Protein AF-A0A7S1RRW3-F1 (afdb_monomer_lite)

Structure (mmCIF, N/CA/C/O backbone):
data_AF-A0A7S1RRW3-F1
#
_entry.id   AF-A0A7S1RRW3-F1
#
loop_
_atom_site.group_PDB
_atom_site.id
_atom_site.type_symbol
_atom_site.label_atom_id
_atom_site.label_alt_id
_atom_site.label_comp_id
_atom_site.label_asym_id
_atom_site.label_entity_id
_atom_site.label_seq_id
_atom_site.pdbx_PDB_ins_code
_atom_site.Cartn_x
_atom_site.Cartn_y
_atom_site.Cartn_z
_atom_site.occupancy
_atom_site.B_iso_or_equiv
_atom_site.auth_seq_id
_atom_site.auth_comp_id
_atom_site.auth_asym_id
_atom_site.auth_atom_id
_atom_site.pdbx_PDB_model_num
ATOM 1 N N . ALA A 1 1 ? 11.412 3.596 -5.420 1.00 32.53 1 ALA A N 1
ATOM 2 C CA . ALA A 1 1 ? 12.264 4.568 -4.718 1.00 32.53 1 ALA A CA 1
ATOM 3 C C . ALA A 1 1 ? 12.226 4.223 -3.236 1.00 32.53 1 ALA A C 1
ATOM 5 O O . ALA A 1 1 ? 11.135 4.058 -2.701 1.00 32.53 1 ALA A O 1
ATOM 6 N N . SER A 1 2 ? 13.384 3.976 -2.631 1.00 31.50 2 SER A N 1
ATOM 7 C CA . SER A 1 2 ? 13.552 3.684 -1.206 1.00 31.50 2 SER A CA 1
ATOM 8 C C . SER A 1 2 ? 13.249 4.943 -0.397 1.00 31.50 2 SER A C 1
ATOM 10 O O . SER A 1 2 ? 14.093 5.826 -0.286 1.00 31.50 2 SER A O 1
ATOM 12 N N . CYS A 1 3 ? 12.035 5.048 0.137 1.00 30.55 3 CYS A N 1
ATOM 13 C CA . CYS A 1 3 ? 11.725 6.065 1.132 1.00 30.55 3 CYS A CA 1
ATOM 14 C C . CYS A 1 3 ? 12.135 5.522 2.509 1.00 30.55 3 CYS A C 1
ATOM 16 O O . CYS A 1 3 ? 11.301 5.073 3.285 1.00 30.55 3 CYS A O 1
ATOM 18 N N . THR A 1 4 ? 13.442 5.504 2.776 1.00 36.94 4 THR A N 1
ATOM 19 C CA . THR A 1 4 ? 14.008 5.514 4.138 1.00 36.94 4 THR A CA 1
ATOM 20 C C . THR A 1 4 ? 14.155 6.962 4.613 1.00 36.94 4 THR A C 1
ATOM 22 O O . THR A 1 4 ? 15.148 7.329 5.237 1.00 36.94 4 THR A O 1
ATOM 25 N N . THR A 1 5 ? 13.209 7.825 4.241 1.00 42.00 5 THR A N 1
ATOM 26 C CA . THR A 1 5 ? 13.260 9.239 4.589 1.00 42.00 5 THR A CA 1
ATOM 27 C C . THR A 1 5 ? 12.752 9.391 6.014 1.00 42.00 5 THR A C 1
ATOM 29 O O . THR A 1 5 ? 11.614 9.035 6.299 1.00 42.00 5 THR A O 1
ATOM 32 N N . ASN A 1 6 ? 13.604 9.923 6.893 1.00 44.12 6 ASN A N 1
ATOM 33 C CA . ASN A 1 6 ? 13.229 10.527 8.170 1.00 44.12 6 ASN A CA 1
ATOM 34 C C . ASN A 1 6 ? 12.145 11.592 7.927 1.00 44.12 6 ASN A C 1
ATOM 36 O O . ASN A 1 6 ? 12.447 12.770 7.736 1.00 44.12 6 ASN A O 1
ATOM 40 N N . CYS A 1 7 ? 10.881 11.189 7.866 1.00 41.22 7 CYS A N 1
ATOM 41 C CA . CYS A 1 7 ? 9.769 12.107 7.684 1.00 41.22 7 CYS A CA 1
ATOM 42 C C . CYS A 1 7 ? 9.338 12.674 9.045 1.00 41.22 7 CYS A C 1
ATOM 44 O O . CYS A 1 7 ? 8.502 12.108 9.734 1.00 41.22 7 CYS A O 1
ATOM 46 N N . LEU A 1 8 ? 9.943 13.812 9.405 1.00 43.66 8 LEU A N 1
ATOM 47 C CA . LEU A 1 8 ? 9.319 14.985 10.048 1.00 43.66 8 LEU A CA 1
ATOM 48 C C . LEU A 1 8 ? 8.462 14.811 11.328 1.00 43.66 8 LEU A C 1
ATOM 50 O O . LEU A 1 8 ? 7.688 15.707 11.657 1.00 43.66 8 LEU A O 1
ATOM 54 N N . ALA A 1 9 ? 8.628 13.751 12.116 1.00 43.53 9 ALA A N 1
ATOM 55 C CA . ALA A 1 9 ? 8.400 13.856 13.563 1.00 43.53 9 ALA A CA 1
ATOM 56 C C . ALA A 1 9 ? 9.609 14.587 14.196 1.00 43.53 9 ALA A C 1
ATOM 58 O O . ALA A 1 9 ? 10.673 14.604 13.565 1.00 43.53 9 ALA A O 1
ATOM 59 N N . PRO A 1 10 ? 9.512 15.209 15.397 1.00 44.56 10 PRO A N 1
ATOM 60 C CA . PRO A 1 10 ? 10.708 15.700 16.093 1.00 44.56 10 PRO A CA 1
ATOM 61 C C . PRO A 1 10 ? 11.790 14.615 16.026 1.00 44.56 10 PRO A C 1
ATOM 63 O O . PRO A 1 10 ? 11.450 13.441 16.155 1.00 44.56 10 PRO A O 1
ATOM 66 N N . LEU A 1 11 ? 13.044 15.010 15.761 1.00 51.53 11 LEU A N 1
ATOM 67 C CA . LEU A 1 11 ? 14.211 14.196 15.339 1.00 51.53 11 LEU A CA 1
ATOM 68 C C . LEU A 1 11 ? 14.511 12.910 16.152 1.00 51.53 11 LEU A C 1
ATOM 70 O O . LEU A 1 11 ? 15.494 12.224 15.894 1.00 51.53 11 LEU A O 1
ATOM 74 N N . THR A 1 12 ? 13.691 12.588 17.143 1.00 55.91 12 THR A N 1
ATOM 75 C CA . THR A 1 12 ? 13.741 11.431 18.025 1.00 55.91 12 THR A CA 1
ATOM 76 C C . THR A 1 12 ? 13.009 10.192 17.495 1.00 55.91 12 THR A C 1
ATOM 78 O O . THR A 1 12 ? 13.178 9.128 18.090 1.00 55.91 12 THR A O 1
ATOM 81 N N . LYS A 1 13 ? 12.203 10.279 16.420 1.00 59.88 13 LYS A N 1
ATOM 82 C CA . LYS A 1 13 ? 11.382 9.150 15.935 1.00 59.88 13 LYS A CA 1
ATOM 83 C C . LYS A 1 13 ? 11.386 8.969 14.419 1.00 59.88 13 LYS A C 1
ATOM 85 O O . LYS A 1 13 ? 11.369 9.945 13.674 1.00 59.88 13 LYS A O 1
ATOM 90 N N . MET A 1 14 ? 11.365 7.712 13.976 1.00 62.81 14 MET A N 1
ATOM 91 C CA . MET A 1 14 ? 11.458 7.333 12.566 1.00 62.81 14 MET A CA 1
ATOM 92 C C . MET A 1 14 ? 10.156 6.701 12.068 1.00 62.81 14 MET A C 1
ATOM 94 O O . MET A 1 14 ? 9.679 5.721 12.634 1.00 62.81 14 MET A O 1
ATOM 98 N N . ASP A 1 15 ? 9.602 7.251 10.988 1.00 65.69 15 ASP A N 1
ATOM 99 C CA . ASP A 1 15 ? 8.440 6.700 10.288 1.00 65.69 15 ASP A CA 1
ATOM 100 C C . ASP A 1 15 ? 8.868 6.074 8.953 1.00 65.69 15 ASP A C 1
ATOM 102 O O . ASP A 1 15 ? 9.550 6.703 8.140 1.00 65.69 15 ASP A O 1
ATOM 106 N N . LYS A 1 16 ? 8.480 4.819 8.725 1.00 67.31 16 LYS A N 1
ATOM 107 C CA . LYS A 1 16 ? 8.724 4.084 7.483 1.00 67.31 16 LYS A CA 1
ATOM 108 C C . LYS A 1 16 ? 7.520 4.198 6.548 1.00 67.31 16 LYS A C 1
ATOM 110 O O . LYS A 1 16 ? 6.479 3.580 6.775 1.00 67.31 16 LYS A O 1
ATOM 115 N N . CYS A 1 17 ? 7.719 4.874 5.412 1.00 58.09 17 CYS A N 1
ATOM 116 C CA . CYS A 1 17 ? 6.699 5.040 4.364 1.00 58.09 17 CYS A CA 1
ATOM 117 C C . CYS A 1 17 ? 6.415 3.772 3.528 1.00 58.09 17 CYS A C 1
ATOM 119 O O . CYS A 1 17 ? 5.493 3.758 2.714 1.00 58.09 17 CYS A O 1
ATOM 121 N N . ARG A 1 18 ? 7.231 2.719 3.656 1.00 56.81 18 ARG A N 1
ATOM 122 C CA . ARG A 1 18 ? 6.967 1.381 3.106 1.00 56.81 18 ARG A CA 1
ATOM 123 C C . ARG A 1 18 ? 7.672 0.340 3.963 1.00 56.81 18 ARG A C 1
ATOM 125 O O . ARG A 1 18 ? 8.886 0.409 4.112 1.00 56.81 18 ARG A O 1
ATOM 132 N N . GLY A 1 19 ? 6.909 -0.650 4.408 1.00 49.31 19 GLY A N 1
ATOM 133 C CA . GLY A 1 19 ? 7.424 -1.855 5.040 1.00 49.31 19 GLY A CA 1
ATOM 134 C C . GLY A 1 19 ? 6.321 -2.558 5.814 1.00 49.31 19 GLY A C 1
ATOM 135 O O . GLY A 1 19 ? 6.083 -2.230 6.968 1.00 49.31 19 GLY A O 1
ATOM 136 N N . PHE A 1 20 ? 5.690 -3.574 5.214 1.00 49.28 20 PHE A N 1
ATOM 137 C CA . PHE A 1 20 ? 5.340 -4.752 6.013 1.00 49.28 20 PHE A CA 1
ATOM 138 C C . PHE A 1 20 ? 6.679 -5.425 6.318 1.00 49.28 20 PHE A C 1
ATOM 140 O O . PHE A 1 20 ? 7.081 -6.365 5.630 1.00 49.28 20 PHE A O 1
ATOM 147 N N . ASP A 1 21 ? 7.472 -4.811 7.193 1.00 52.50 21 ASP A N 1
ATOM 148 C CA . ASP A 1 21 ? 8.794 -5.328 7.486 1.00 52.50 21 ASP A CA 1
ATOM 149 C C . ASP A 1 21 ? 8.627 -6.705 8.126 1.00 52.50 21 ASP A C 1
ATOM 151 O O . ASP A 1 21 ? 7.703 -6.964 8.894 1.00 52.50 21 ASP A O 1
ATOM 155 N N . LYS A 1 22 ? 9.533 -7.615 7.767 1.00 52.12 22 LYS A N 1
ATOM 156 C CA . LYS A 1 22 ? 9.668 -8.921 8.428 1.00 52.12 22 LYS A CA 1
ATOM 157 C C . LYS A 1 22 ? 10.107 -8.776 9.890 1.00 52.12 22 LYS A C 1
ATOM 159 O O . LYS A 1 22 ? 10.058 -9.747 10.637 1.00 52.12 22 LYS A O 1
ATOM 164 N N . ASP A 1 23 ? 10.513 -7.568 10.262 1.00 59.75 23 ASP A N 1
ATOM 165 C CA . ASP A 1 23 ? 10.811 -7.142 11.614 1.00 5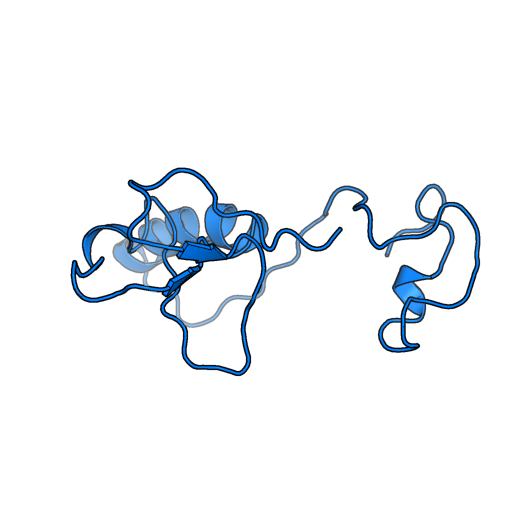9.75 23 ASP A CA 1
ATOM 166 C C . ASP A 1 23 ? 9.531 -6.538 12.197 1.00 59.75 23 ASP A C 1
ATOM 168 O O . ASP A 1 23 ? 8.870 -5.733 11.544 1.00 59.75 23 ASP A O 1
ATOM 172 N N . SER A 1 24 ? 9.163 -6.939 13.409 1.00 69.88 24 SER A N 1
ATOM 173 C CA . SER A 1 24 ? 7.925 -6.579 14.109 1.00 69.88 24 SER A CA 1
ATOM 174 C C . SER A 1 24 ? 7.833 -5.081 14.455 1.00 69.88 24 SER A C 1
ATOM 176 O O . SER A 1 24 ? 7.916 -4.697 15.622 1.00 69.88 24 SER A O 1
ATOM 178 N N . VAL A 1 25 ? 7.695 -4.224 13.443 1.00 81.31 25 VAL A N 1
ATOM 179 C CA . VAL A 1 25 ? 7.508 -2.773 13.564 1.00 81.31 25 VAL A CA 1
ATOM 180 C C . VAL A 1 25 ? 6.008 -2.473 13.673 1.00 81.31 25 VAL A C 1
ATOM 182 O O . VAL A 1 25 ? 5.234 -2.972 12.851 1.00 81.31 25 VAL A O 1
ATOM 185 N N . PRO A 1 26 ? 5.565 -1.661 14.650 1.00 84.75 26 PRO A N 1
ATOM 186 C CA . PRO A 1 26 ? 4.156 -1.314 14.794 1.00 84.75 26 PRO A CA 1
ATOM 187 C C . PRO A 1 26 ? 3.661 -0.455 13.619 1.00 84.75 26 PRO A C 1
ATOM 189 O O . PRO A 1 26 ? 4.322 0.500 13.195 1.00 84.75 26 PRO A O 1
ATOM 192 N N . ILE A 1 27 ? 2.479 -0.807 13.103 1.00 85.88 27 ILE A N 1
ATOM 193 C CA . ILE A 1 27 ? 1.834 -0.155 11.959 1.00 85.88 27 ILE A CA 1
ATOM 194 C C . ILE A 1 27 ? 0.654 0.684 12.451 1.00 85.88 27 ILE A C 1
ATOM 196 O O . ILE A 1 27 ? -0.248 0.175 13.122 1.00 85.88 27 ILE A O 1
ATOM 200 N N . TYR A 1 28 ? 0.623 1.950 12.050 1.00 87.50 28 TYR A N 1
ATOM 201 C CA . TYR A 1 28 ? -0.444 2.883 12.387 1.00 87.50 28 TYR A CA 1
ATOM 202 C C . TYR A 1 28 ? -1.104 3.415 11.115 1.00 87.50 28 TYR A C 1
ATOM 204 O O . TYR A 1 28 ? -0.440 3.951 10.234 1.00 87.50 28 TYR A O 1
ATOM 212 N N . ALA A 1 29 ? -2.424 3.263 11.036 1.00 85.75 29 ALA A N 1
ATOM 213 C CA . ALA A 1 29 ? -3.282 3.846 10.018 1.00 85.75 29 ALA A CA 1
ATOM 214 C C . ALA A 1 29 ? -4.114 4.974 10.642 1.00 85.75 29 ALA A C 1
ATOM 216 O O . ALA A 1 29 ? -4.896 4.779 11.589 1.00 85.75 29 ALA A O 1
ATOM 217 N N . VAL A 1 30 ? -3.934 6.182 10.110 1.00 84.12 30 VAL A N 1
ATOM 218 C CA . VAL A 1 30 ? -4.636 7.380 10.585 1.00 84.12 30 VAL A CA 1
ATOM 219 C C . VAL A 1 30 ? -6.139 7.210 10.357 1.00 84.12 30 VAL A C 1
ATOM 221 O O . VAL A 1 30 ? -6.577 6.796 9.290 1.00 84.12 30 VAL A O 1
ATOM 224 N N . GLY A 1 31 ? -6.941 7.479 11.390 1.00 80.06 31 GLY A N 1
ATOM 225 C CA . GLY A 1 31 ? -8.392 7.250 11.371 1.00 80.06 31 GLY A CA 1
ATOM 226 C C . GLY A 1 31 ? -8.845 5.838 11.774 1.00 80.06 31 GLY A C 1
ATOM 227 O O . GLY A 1 31 ? -10.025 5.653 12.062 1.00 80.06 31 GLY A O 1
ATOM 228 N N . ALA A 1 32 ? -7.935 4.862 11.891 1.00 86.75 32 ALA A N 1
ATOM 229 C CA . ALA A 1 32 ? -8.258 3.516 12.374 1.00 86.75 32 ALA A CA 1
ATOM 230 C C . ALA A 1 32 ? -7.706 3.248 13.785 1.00 86.75 32 ALA A C 1
ATOM 232 O O . ALA A 1 32 ? -8.502 3.136 14.721 1.00 86.75 32 ALA A O 1
ATOM 233 N N . ASN A 1 33 ? -6.376 3.212 13.944 1.00 87.62 33 ASN A N 1
ATOM 234 C CA . ASN A 1 33 ? -5.678 2.804 15.180 1.00 87.62 33 ASN A CA 1
ATOM 235 C C . ASN A 1 33 ? -4.578 3.784 15.648 1.00 87.62 33 ASN A C 1
ATOM 237 O O . ASN A 1 33 ? -3.849 3.500 16.591 1.00 87.62 33 ASN A O 1
ATOM 241 N N . HIS A 1 34 ? -4.452 4.960 15.026 1.00 83.44 34 HIS A N 1
ATOM 242 C CA . HIS A 1 34 ? -3.469 5.991 15.405 1.00 83.44 34 HIS A CA 1
ATOM 243 C C . HIS A 1 34 ? -3.493 6.435 16.884 1.00 83.44 34 HIS A C 1
ATOM 245 O O . HIS A 1 34 ? -2.496 6.945 17.384 1.00 83.44 34 HIS A O 1
ATOM 251 N N . THR A 1 35 ? -4.605 6.245 17.596 1.00 87.19 35 THR A N 1
ATOM 252 C CA . THR A 1 35 ? -4.734 6.570 19.026 1.00 87.19 35 THR A CA 1
ATOM 253 C C . THR A 1 35 ? -3.980 5.607 19.942 1.00 87.19 35 THR A C 1
ATOM 255 O O . THR A 1 35 ? -3.74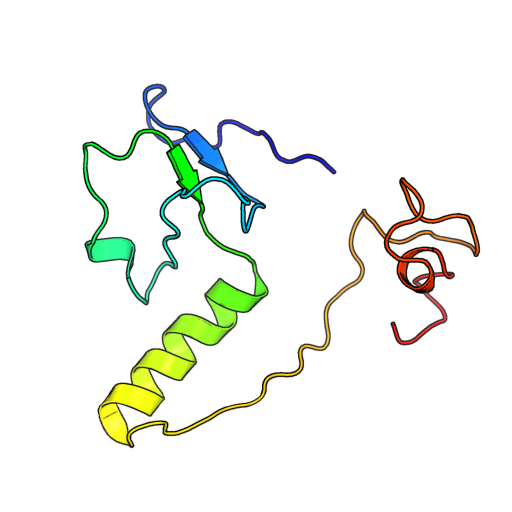4 5.930 21.099 1.00 87.19 35 THR A O 1
ATOM 258 N N . GLU A 1 36 ? -3.598 4.431 19.445 1.00 87.88 36 GLU A N 1
ATOM 259 C CA . GLU A 1 36 ? -2.853 3.413 20.200 1.00 87.88 36 GLU A CA 1
ATOM 260 C C . GLU A 1 36 ? -1.339 3.663 20.194 1.00 87.88 36 GLU A C 1
ATOM 262 O O . GLU A 1 36 ? -0.572 2.906 20.788 1.00 87.88 36 GLU A O 1
ATOM 267 N N . TYR A 1 37 ? -0.909 4.733 19.525 1.00 84.81 37 TYR A N 1
ATOM 268 C CA . TYR A 1 37 ? 0.482 5.118 19.388 1.00 84.81 37 TYR A CA 1
ATOM 269 C C . TYR A 1 37 ? 1.163 5.352 20.742 1.00 84.81 37 TYR A C 1
ATOM 271 O O . TYR A 1 37 ? 0.715 6.172 21.549 1.00 84.81 37 TYR A O 1
ATOM 279 N N . LYS A 1 38 ? 2.296 4.678 20.977 1.00 86.88 38 LYS A N 1
ATOM 280 C CA . LYS A 1 38 ? 3.056 4.805 22.227 1.00 86.88 38 LYS A CA 1
ATOM 281 C C . LYS A 1 38 ? 4.273 5.705 22.067 1.00 86.88 38 LYS A C 1
ATOM 283 O O . LYS A 1 38 ? 5.017 5.659 21.088 1.00 86.88 38 LYS A O 1
ATOM 288 N N . ALA A 1 39 ? 4.550 6.491 23.107 1.00 84.12 39 ALA A N 1
ATOM 289 C CA . ALA A 1 39 ? 5.749 7.324 23.168 1.00 84.12 39 ALA A CA 1
ATOM 290 C C . ALA A 1 39 ? 7.049 6.495 23.101 1.00 84.12 39 ALA A C 1
ATOM 292 O O . ALA A 1 39 ? 8.046 6.994 22.586 1.00 84.12 39 ALA A O 1
ATOM 293 N N . THR A 1 40 ? 7.010 5.234 23.536 1.00 85.12 40 THR A N 1
ATOM 294 C CA . THR A 1 40 ? 8.125 4.277 23.483 1.00 85.12 40 THR A CA 1
ATOM 295 C C . THR A 1 40 ? 8.448 3.779 22.078 1.00 85.12 40 THR A C 1
ATOM 297 O O . THR A 1 40 ? 9.553 3.293 21.857 1.00 85.12 40 THR A O 1
ATOM 300 N N . ASP A 1 41 ? 7.516 3.899 21.129 1.00 83.12 41 ASP A N 1
ATOM 301 C CA . ASP A 1 41 ? 7.724 3.408 19.771 1.00 83.12 41 ASP A CA 1
ATOM 302 C C . ASP A 1 41 ? 8.616 4.403 19.028 1.00 83.12 41 ASP A C 1
ATOM 304 O O . ASP A 1 41 ? 8.206 5.523 18.697 1.00 83.12 41 ASP A O 1
ATOM 308 N N . THR A 1 42 ? 9.877 4.016 18.846 1.00 81.81 42 THR A N 1
ATOM 309 C CA . THR A 1 42 ? 10.921 4.827 18.204 1.00 81.81 42 THR A CA 1
ATOM 310 C C . THR A 1 42 ? 10.899 4.695 16.688 1.00 81.81 42 THR A C 1
ATOM 312 O O . THR A 1 42 ? 11.211 5.656 15.986 1.00 81.81 42 THR A O 1
ATOM 315 N N . VAL A 1 43 ? 10.497 3.524 16.187 1.00 82.00 43 VAL A N 1
ATOM 316 C CA . VAL A 1 43 ? 10.305 3.239 14.766 1.00 82.00 43 VAL A CA 1
ATOM 317 C C . VAL A 1 43 ? 8.875 2.774 14.558 1.00 82.00 43 VAL A C 1
ATOM 319 O O . VAL A 1 43 ? 8.435 1.811 15.183 1.00 82.00 43 VAL A O 1
ATOM 322 N N . VAL A 1 44 ? 8.162 3.454 13.671 1.00 82.81 44 VAL A N 1
ATOM 323 C CA . VAL A 1 44 ? 6.780 3.136 13.311 1.00 82.81 44 VAL A CA 1
ATOM 324 C C . VAL A 1 44 ? 6.630 3.061 11.799 1.00 82.81 44 VAL A C 1
ATOM 326 O O . VAL A 1 44 ? 7.479 3.561 11.062 1.00 82.81 44 VAL A O 1
ATOM 329 N N . SER A 1 45 ? 5.565 2.421 11.321 1.00 83.62 45 SER A N 1
ATOM 330 C CA . SER A 1 45 ? 5.188 2.469 9.909 1.00 83.62 45 SER A CA 1
ATOM 331 C C . SER A 1 45 ? 3.806 3.079 9.737 1.00 83.62 45 SER A C 1
ATOM 333 O O . SER A 1 45 ? 2.830 2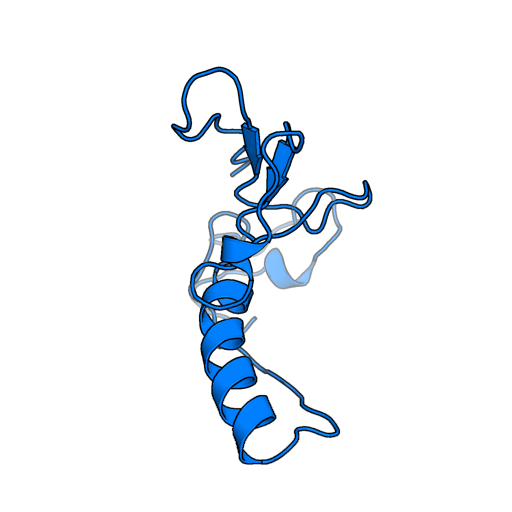.597 10.309 1.00 83.62 45 SER A O 1
ATOM 335 N N . ASN A 1 46 ? 3.703 4.076 8.864 1.00 84.50 46 ASN A N 1
ATOM 336 C CA . ASN A 1 46 ? 2.437 4.683 8.451 1.00 84.50 46 ASN A CA 1
ATOM 337 C C . ASN A 1 46 ? 1.648 3.850 7.414 1.00 84.50 46 ASN A C 1
ATOM 339 O O . ASN A 1 46 ? 0.901 4.383 6.591 1.00 84.50 46 ASN A O 1
ATOM 343 N N . ALA A 1 47 ? 1.840 2.528 7.425 1.00 85.56 47 ALA A N 1
ATOM 344 C CA . ALA A 1 47 ? 1.200 1.576 6.524 1.00 85.56 47 ALA A CA 1
ATOM 345 C C . ALA A 1 47 ? 1.410 1.889 5.023 1.00 85.56 47 ALA A C 1
ATOM 347 O O . ALA A 1 47 ? 2.302 2.634 4.615 1.00 85.56 47 ALA A O 1
ATOM 348 N N . SER A 1 48 ? 0.605 1.253 4.165 1.00 86.69 48 SER A N 1
ATOM 349 C CA . SER A 1 48 ? 0.566 1.532 2.726 1.00 86.69 48 SER A CA 1
ATOM 350 C C . SER A 1 48 ? -0.570 2.497 2.368 1.00 86.69 48 SER A C 1
ATOM 352 O O . SER A 1 48 ? -1.545 2.631 3.107 1.00 86.69 48 SER A O 1
ATOM 354 N N . CYS A 1 49 ? -0.500 3.115 1.184 1.00 88.69 49 CYS A N 1
ATOM 355 C CA . CYS A 1 49 ? -1.593 3.927 0.631 1.00 88.69 49 CYS A CA 1
ATOM 356 C C . CYS A 1 49 ? -2.925 3.159 0.556 1.00 88.69 49 CYS A C 1
ATOM 358 O O . CYS A 1 49 ? -3.979 3.717 0.846 1.00 88.69 49 CYS A O 1
ATOM 360 N N . THR A 1 50 ? -2.875 1.868 0.216 1.00 88.44 50 THR A N 1
ATOM 361 C CA . THR A 1 50 ? -4.076 1.029 0.108 1.00 88.44 50 THR A CA 1
ATOM 362 C C . THR A 1 50 ? -4.646 0.704 1.489 1.00 88.44 50 THR A C 1
ATOM 364 O O . THR A 1 50 ? -5.853 0.787 1.686 1.00 88.44 50 THR A O 1
ATOM 367 N N . THR A 1 51 ? -3.787 0.418 2.473 1.00 88.38 51 THR A N 1
ATOM 368 C CA . THR A 1 51 ? -4.209 0.174 3.862 1.00 88.38 51 THR A CA 1
ATOM 369 C C . THR A 1 51 ? -4.871 1.407 4.467 1.00 88.38 51 THR A C 1
ATOM 371 O O . THR A 1 51 ? -5.936 1.284 5.059 1.00 88.38 51 THR A O 1
ATOM 374 N N . ASN A 1 52 ? -4.290 2.595 4.276 1.00 88.31 52 ASN A N 1
ATOM 375 C CA . ASN A 1 52 ? -4.872 3.843 4.778 1.00 88.31 52 ASN A CA 1
ATOM 376 C C . ASN A 1 52 ? -6.229 4.169 4.131 1.00 88.31 52 ASN A C 1
ATOM 378 O O . ASN A 1 52 ? -7.087 4.746 4.789 1.00 88.31 52 ASN A O 1
ATOM 382 N N . CYS A 1 53 ? -6.448 3.775 2.872 1.00 86.94 53 CYS A N 1
ATOM 383 C CA . CYS A 1 53 ? -7.752 3.909 2.217 1.00 86.94 53 CYS A CA 1
ATOM 384 C C . CYS A 1 53 ? -8.786 2.916 2.781 1.00 86.94 53 CYS A C 1
ATOM 386 O O . CYS A 1 53 ? -9.924 3.285 3.066 1.00 86.94 53 CYS A O 1
ATOM 388 N N . LEU A 1 54 ? -8.387 1.655 2.971 1.00 90.31 54 LEU A N 1
ATOM 389 C CA . LEU A 1 54 ? -9.296 0.579 3.367 1.00 90.31 54 LEU A CA 1
ATOM 390 C C . LEU A 1 54 ? -9.659 0.614 4.860 1.00 90.31 54 LEU A C 1
ATOM 392 O O . LEU A 1 54 ? -10.817 0.410 5.213 1.00 90.31 54 LEU A O 1
ATOM 396 N N . ALA A 1 55 ? -8.686 0.873 5.735 1.00 90.50 55 ALA A N 1
ATOM 397 C CA . ALA A 1 55 ? -8.828 0.752 7.186 1.00 90.50 55 ALA A CA 1
ATOM 398 C C . ALA A 1 55 ? -10.025 1.523 7.790 1.00 90.50 55 ALA A C 1
ATOM 400 O O . ALA A 1 55 ? -10.784 0.912 8.551 1.00 90.50 55 ALA A O 1
ATOM 401 N N . PRO A 1 56 ? -10.262 2.814 7.471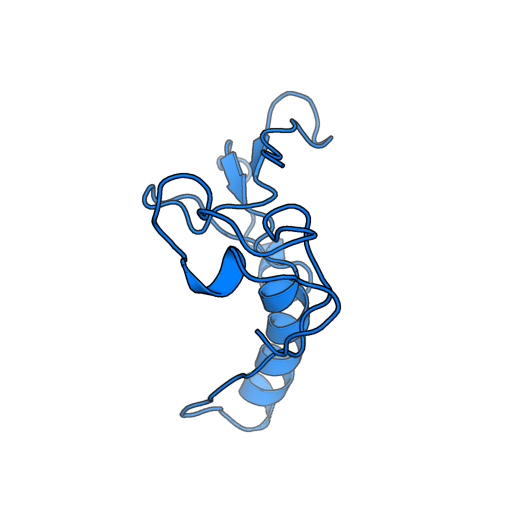 1.00 90.62 56 PRO A N 1
ATOM 402 C CA . PRO A 1 56 ? -11.418 3.531 8.010 1.00 90.62 56 PRO A CA 1
ATOM 403 C C . PRO A 1 56 ? -12.749 2.972 7.490 1.00 90.62 56 PRO A C 1
ATOM 405 O O . PRO A 1 56 ? -13.710 2.882 8.254 1.00 90.62 56 PRO A O 1
ATOM 408 N N . LEU A 1 57 ? -12.806 2.530 6.227 1.00 90.81 57 LEU A N 1
ATOM 409 C CA . LEU A 1 57 ? -14.007 1.914 5.656 1.00 90.81 57 LEU A CA 1
ATOM 410 C C . LEU A 1 57 ? -14.332 0.596 6.359 1.00 90.81 57 LEU A C 1
ATOM 412 O O . LEU A 1 57 ? -15.459 0.393 6.811 1.00 90.81 57 LEU A O 1
ATOM 416 N N . THR A 1 58 ? -13.338 -0.280 6.514 1.00 92.31 58 THR A N 1
ATOM 417 C CA . THR A 1 58 ? -13.525 -1.561 7.203 1.00 92.31 58 THR A CA 1
ATOM 418 C C . THR A 1 58 ? -13.905 -1.372 8.660 1.00 92.31 58 THR A C 1
ATOM 420 O O . THR A 1 58 ? -14.737 -2.124 9.152 1.00 92.31 58 THR A O 1
ATOM 423 N N . LYS A 1 59 ? -13.360 -0.355 9.340 1.00 91.38 59 LYS A N 1
ATOM 424 C CA . LYS A 1 59 ? -13.694 -0.063 10.738 1.00 91.38 59 LYS A CA 1
ATOM 425 C C . LYS A 1 59 ? -15.174 0.274 10.900 1.00 91.38 59 LYS A C 1
ATOM 427 O O . LYS A 1 59 ? -15.860 -0.370 11.686 1.00 91.38 59 LYS A O 1
ATOM 432 N N . VAL A 1 60 ? -15.686 1.212 10.101 1.00 92.94 60 VAL A N 1
ATOM 433 C CA . VAL A 1 60 ? -17.099 1.621 10.163 1.00 92.94 60 VAL A CA 1
ATOM 434 C C . VAL A 1 60 ? -18.030 0.454 9.836 1.00 92.94 60 VAL A C 1
ATOM 436 O O . VAL A 1 60 ? -19.017 0.236 10.536 1.00 92.94 60 VAL A O 1
ATOM 439 N N . VAL A 1 61 ? -17.723 -0.315 8.789 1.00 93.69 61 VAL A N 1
ATOM 440 C CA . VAL A 1 61 ? -18.564 -1.451 8.385 1.00 93.69 61 VAL A CA 1
ATOM 441 C C . VAL A 1 61 ? -18.520 -2.566 9.431 1.00 93.69 61 VAL A C 1
ATOM 443 O O . VAL A 1 61 ? -19.565 -3.114 9.776 1.00 93.69 61 VAL A O 1
ATOM 446 N N . HIS A 1 62 ? -17.344 -2.876 9.979 1.00 93.44 62 HIS A N 1
ATOM 447 C CA . HIS A 1 62 ? -17.189 -3.918 10.990 1.00 93.44 62 HIS A CA 1
ATOM 448 C C . HIS A 1 62 ? -17.919 -3.565 12.291 1.00 93.44 62 HIS A C 1
ATOM 450 O O . HIS A 1 62 ? -18.654 -4.400 12.808 1.00 93.44 62 HIS A O 1
ATOM 456 N N . GLU A 1 63 ? -17.799 -2.327 12.777 1.00 93.44 63 GLU A N 1
ATOM 457 C CA . GLU A 1 63 ? -18.475 -1.872 14.002 1.00 93.44 63 GLU A CA 1
ATOM 458 C C . GLU A 1 63 ? -20.008 -1.844 13.873 1.00 93.44 63 GLU A C 1
ATOM 460 O O . GLU A 1 63 ? -20.712 -1.995 14.870 1.00 93.44 63 GLU A O 1
ATOM 465 N N . LYS A 1 64 ? -20.545 -1.636 12.663 1.00 94.56 64 LYS A N 1
ATOM 466 C CA . LYS A 1 64 ? -21.997 -1.553 12.431 1.00 94.56 64 LYS A CA 1
ATOM 467 C C . LYS A 1 64 ? -22.644 -2.880 12.052 1.00 94.56 64 LYS A C 1
ATOM 469 O O . LYS A 1 64 ? -23.778 -3.118 12.456 1.00 94.56 64 LYS A O 1
ATOM 474 N N . PHE A 1 65 ? -21.961 -3.707 11.266 1.00 92.75 65 PHE A N 1
ATOM 475 C CA . PHE A 1 65 ? -22.566 -4.879 10.627 1.00 92.75 65 PHE A CA 1
ATOM 476 C C . PHE A 1 65 ? -21.859 -6.197 10.951 1.00 92.75 65 PHE A C 1
ATOM 478 O O . PHE A 1 65 ? -22.445 -7.248 10.723 1.00 92.75 65 PHE A O 1
ATOM 485 N N . GLY A 1 66 ? -20.641 -6.160 11.499 1.00 93.50 66 GLY A N 1
ATOM 486 C CA . GLY A 1 66 ? -19.842 -7.354 11.770 1.00 93.50 66 GLY A CA 1
ATOM 487 C C . GLY A 1 66 ? -19.345 -8.024 10.485 1.00 93.50 66 GLY A C 1
ATOM 488 O O . GLY A 1 66 ? -20.046 -8.814 9.861 1.00 93.50 66 GLY A O 1
ATOM 489 N N . LEU A 1 67 ? -18.104 -7.732 10.087 1.00 92.31 67 LEU A N 1
ATOM 490 C CA . LEU A 1 67 ? -17.459 -8.427 8.963 1.00 92.31 67 LEU A CA 1
ATOM 491 C C . LEU A 1 67 ? -16.905 -9.782 9.421 1.00 92.31 67 LEU A C 1
ATOM 493 O O . LEU A 1 67 ? -16.070 -9.812 10.323 1.00 92.31 67 LEU A O 1
ATOM 497 N N . VAL A 1 68 ? -17.339 -10.868 8.774 1.00 93.69 68 VAL A N 1
ATOM 498 C CA . VAL A 1 68 ? -16.808 -12.230 8.989 1.00 93.69 68 VAL A CA 1
ATOM 499 C C . VAL A 1 68 ? -15.583 -12.481 8.105 1.00 93.69 68 VAL A C 1
ATOM 501 O O . VAL A 1 68 ? -14.554 -12.942 8.585 1.00 93.69 68 VAL A O 1
ATOM 504 N N . GLU A 1 69 ? -15.669 -12.123 6.825 1.00 92.81 69 GLU A N 1
ATOM 505 C CA . GLU A 1 69 ? -14.593 -12.257 5.842 1.00 92.81 69 GLU A CA 1
ATOM 506 C C . GLU A 1 69 ? -14.698 -11.161 4.769 1.00 92.81 69 GLU A C 1
ATOM 508 O O . GLU A 1 69 ? -15.746 -10.532 4.607 1.00 92.81 69 GLU A O 1
ATOM 513 N N . GLY A 1 70 ? -13.605 -10.900 4.046 1.00 90.06 70 GLY A N 1
ATOM 514 C CA . GLY A 1 70 ? -13.573 -9.882 2.999 1.00 90.06 70 GLY A CA 1
ATOM 515 C C . GLY A 1 70 ? -12.394 -10.053 2.046 1.00 90.06 70 GLY A C 1
ATOM 516 O O . GLY A 1 70 ? -11.277 -10.352 2.462 1.00 90.06 70 GLY A O 1
ATOM 517 N N . LEU A 1 71 ? -12.649 -9.837 0.757 1.00 93.69 71 LEU A N 1
ATOM 518 C CA . LEU A 1 71 ? -11.640 -9.813 -0.300 1.00 93.69 71 LEU A CA 1
ATOM 519 C C . LEU A 1 71 ? -11.561 -8.402 -0.879 1.00 93.69 71 LEU A C 1
ATOM 521 O O . LEU A 1 71 ? -12.578 -7.738 -1.066 1.00 93.69 71 LEU A O 1
ATOM 525 N N . MET A 1 72 ? -10.348 -7.944 -1.176 1.00 92.50 72 MET A N 1
ATOM 526 C CA . MET A 1 72 ? -10.099 -6.602 -1.694 1.00 92.50 72 MET A CA 1
ATOM 527 C C . MET A 1 72 ? -9.303 -6.684 -2.991 1.00 92.50 72 MET A C 1
ATOM 529 O O . MET A 1 72 ? -8.307 -7.396 -3.078 1.00 92.50 72 MET A O 1
ATOM 533 N N . THR A 1 73 ? -9.715 -5.900 -3.982 1.00 93.62 73 THR A N 1
ATOM 534 C CA . THR A 1 73 ? -8.933 -5.614 -5.188 1.00 93.62 73 THR A CA 1
ATOM 535 C C . THR A 1 73 ? -8.765 -4.104 -5.294 1.00 93.62 73 THR A C 1
ATOM 537 O O . THR A 1 73 ? -9.706 -3.360 -5.030 1.00 93.62 73 THR A O 1
ATOM 540 N N . THR A 1 74 ? -7.570 -3.644 -5.658 1.00 92.81 74 THR A N 1
ATOM 541 C CA . THR A 1 74 ? -7.285 -2.223 -5.884 1.00 92.81 74 THR A CA 1
ATOM 542 C C . THR A 1 74 ? -6.835 -2.019 -7.322 1.00 92.81 74 THR A C 1
ATOM 544 O O . THR A 1 74 ? -5.975 -2.746 -7.815 1.00 92.81 74 THR A O 1
ATOM 547 N N . VAL A 1 75 ? -7.419 -1.029 -7.996 1.00 94.44 75 VAL A N 1
ATOM 548 C CA . VAL A 1 75 ? -6.886 -0.518 -9.259 1.00 94.44 75 VAL A CA 1
ATOM 549 C C . VAL A 1 75 ? -5.888 0.570 -8.890 1.00 94.44 75 VAL A C 1
ATOM 551 O O . VAL A 1 75 ? -6.268 1.678 -8.512 1.00 94.44 75 VAL A O 1
ATOM 554 N N . HIS A 1 76 ? -4.605 0.220 -8.923 1.00 94.25 76 HIS A N 1
ATOM 555 C CA . HIS A 1 76 ? -3.538 1.084 -8.438 1.00 94.25 76 HIS A CA 1
ATOM 556 C C . HIS A 1 76 ? -2.885 1.862 -9.588 1.00 94.25 76 HIS A C 1
ATOM 558 O O . HIS A 1 76 ? -2.620 1.318 -10.656 1.00 94.25 76 HIS A O 1
ATOM 564 N N . ALA A 1 77 ? -2.576 3.140 -9.358 1.00 94.38 77 ALA A N 1
ATOM 565 C CA . ALA A 1 77 ? -1.823 3.947 -10.317 1.00 94.38 77 ALA A CA 1
ATOM 566 C C . ALA A 1 77 ? -0.386 3.423 -10.501 1.00 94.38 77 ALA A C 1
ATOM 568 O O . ALA A 1 77 ? 0.181 2.805 -9.595 1.00 94.38 77 ALA A O 1
ATOM 569 N N . MET A 1 78 ? 0.230 3.718 -11.649 1.00 92.19 78 MET A N 1
ATOM 570 C CA . MET A 1 78 ? 1.621 3.336 -11.905 1.00 92.19 78 MET A CA 1
ATOM 571 C C . MET A 1 78 ? 2.565 3.893 -10.832 1.00 92.19 78 MET A C 1
ATOM 573 O O . MET A 1 78 ? 2.434 5.035 -10.388 1.00 92.19 78 MET A O 1
ATOM 577 N N . THR A 1 79 ? 3.549 3.095 -10.425 1.00 91.62 79 THR A N 1
ATOM 578 C CA . THR A 1 79 ? 4.532 3.471 -9.403 1.00 91.62 79 THR A CA 1
ATOM 579 C C . THR A 1 79 ? 5.964 3.360 -9.917 1.00 91.62 79 THR A C 1
ATOM 581 O O . THR A 1 79 ? 6.259 2.640 -10.865 1.00 91.62 79 THR A O 1
ATOM 584 N N . ALA A 1 80 ? 6.901 4.021 -9.230 1.00 88.50 80 ALA A N 1
ATOM 585 C CA . ALA A 1 80 ? 8.320 4.090 -9.608 1.00 88.50 80 ALA A CA 1
ATOM 586 C C . ALA A 1 80 ? 9.097 2.750 -9.574 1.00 88.50 80 ALA A C 1
ATOM 588 O O . ALA A 1 80 ? 10.327 2.732 -9.710 1.00 88.50 80 ALA A O 1
ATOM 589 N N . THR A 1 81 ? 8.437 1.633 -9.268 1.00 86.44 81 THR A N 1
ATOM 590 C CA . THR A 1 81 ? 9.026 0.290 -9.365 1.00 86.44 81 THR A CA 1
ATOM 591 C C . THR A 1 81 ? 8.726 -0.396 -10.690 1.00 86.44 81 THR A C 1
ATOM 593 O O . THR A 1 81 ? 9.450 -1.327 -11.024 1.00 86.44 81 THR A O 1
ATOM 596 N N . GLN A 1 82 ? 7.717 0.065 -11.431 1.00 89.31 82 GLN A N 1
ATOM 597 C CA . GLN A 1 82 ? 7.379 -0.458 -12.753 1.00 89.31 82 GLN A CA 1
ATOM 598 C C . GLN A 1 82 ? 8.280 0.158 -13.830 1.00 89.31 82 GLN A C 1
ATOM 600 O O . GLN A 1 82 ? 8.860 1.231 -13.632 1.00 89.31 82 GLN A O 1
ATOM 605 N N . LEU A 1 83 ? 8.420 -0.541 -14.956 1.00 89.50 83 LEU A N 1
ATOM 606 C CA . LEU A 1 83 ? 9.295 -0.147 -16.059 1.00 89.50 83 LEU A CA 1
ATOM 607 C C . LEU A 1 83 ? 8.503 0.488 -17.207 1.00 89.50 83 LEU A C 1
ATOM 609 O O . LEU A 1 83 ? 7.348 0.153 -17.461 1.00 89.50 83 LEU A O 1
ATOM 613 N N . THR A 1 84 ? 9.134 1.420 -17.919 1.00 92.19 84 THR A N 1
ATOM 614 C CA . THR A 1 84 ? 8.533 2.072 -19.094 1.00 92.19 84 THR A CA 1
ATOM 615 C C . THR A 1 84 ? 8.425 1.130 -20.290 1.00 92.19 84 THR A C 1
ATOM 617 O O . THR A 1 84 ? 7.504 1.264 -21.087 1.00 92.19 84 THR A O 1
ATOM 620 N N . VAL A 1 85 ? 9.335 0.165 -20.400 1.00 92.50 85 VAL A N 1
ATOM 621 C CA . VAL A 1 85 ? 9.375 -0.880 -21.431 1.00 92.50 85 VAL A CA 1
ATOM 622 C C . VAL A 1 85 ? 9.633 -2.234 -20.775 1.00 92.50 85 VAL A C 1
ATOM 624 O O . VAL A 1 85 ? 10.088 -2.285 -19.632 1.00 92.50 85 VAL A O 1
ATOM 627 N N . ASP A 1 86 ? 9.349 -3.318 -21.497 1.00 93.25 86 ASP A N 1
ATOM 628 C CA . ASP A 1 86 ? 9.575 -4.680 -21.011 1.00 93.25 86 ASP A CA 1
ATOM 629 C C . ASP A 1 86 ? 11.055 -4.901 -20.647 1.00 93.25 86 ASP A C 1
ATOM 631 O O . ASP A 1 86 ? 11.956 -4.692 -21.460 1.00 93.25 86 ASP A O 1
ATOM 635 N N . GLY A 1 87 ? 11.309 -5.336 -19.413 1.00 91.81 87 GLY A N 1
ATOM 636 C CA . GLY A 1 87 ? 12.652 -5.578 -18.903 1.00 91.81 87 GLY A CA 1
ATOM 637 C C . GLY A 1 87 ? 12.673 -6.398 -17.611 1.00 91.81 87 GLY A C 1
ATOM 638 O O . GLY A 1 87 ? 11.631 -6.720 -17.033 1.00 91.81 87 GLY A O 1
ATOM 639 N N . PRO A 1 88 ? 13.869 -6.770 -17.131 1.00 90.94 88 PRO A N 1
ATOM 640 C CA . PRO A 1 88 ? 13.995 -7.543 -15.908 1.00 90.94 88 PR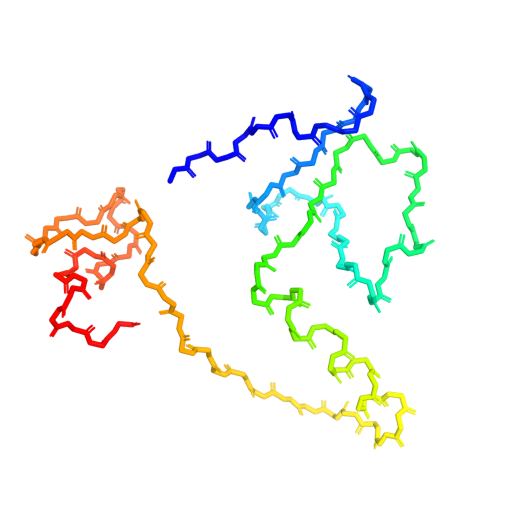O A CA 1
ATOM 641 C C . PRO A 1 88 ? 13.591 -6.700 -14.694 1.00 90.94 88 PRO A C 1
ATOM 643 O O . PRO A 1 88 ? 14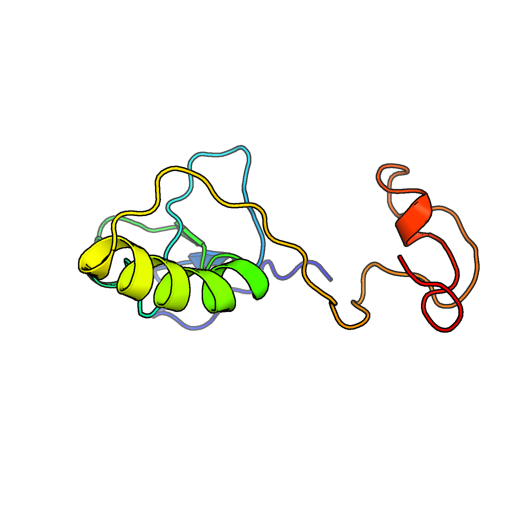.138 -5.627 -14.435 1.00 90.94 88 PRO A O 1
ATOM 646 N N . SER A 1 89 ? 12.645 -7.217 -13.910 1.00 89.25 89 SER A N 1
ATOM 647 C CA . SER A 1 89 ? 12.268 -6.610 -12.632 1.00 89.25 89 SER A CA 1
ATOM 648 C C . SER A 1 89 ? 13.459 -6.518 -11.672 1.00 89.25 89 SER A C 1
ATOM 650 O O . SER A 1 89 ? 14.332 -7.393 -11.645 1.00 89.25 89 SER A O 1
ATOM 652 N N . ARG A 1 90 ? 13.492 -5.467 -10.842 1.00 83.06 90 ARG A N 1
ATOM 653 C CA . ARG A 1 90 ? 14.570 -5.262 -9.862 1.00 83.06 90 ARG A CA 1
ATOM 654 C C . ARG A 1 90 ? 14.697 -6.476 -8.936 1.00 83.06 90 ARG A C 1
ATOM 656 O O . ARG A 1 90 ? 13.767 -6.811 -8.206 1.00 83.06 90 ARG A O 1
ATOM 663 N N . GLY A 1 91 ? 15.865 -7.120 -8.952 1.00 83.62 91 GLY A N 1
ATOM 664 C CA . GLY A 1 91 ? 16.156 -8.292 -8.122 1.00 83.62 91 GLY A CA 1
ATOM 665 C C . GLY A 1 91 ? 15.387 -9.564 -8.499 1.00 83.62 91 GLY A C 1
ATOM 666 O O . GLY A 1 91 ? 15.390 -10.500 -7.706 1.00 83.62 91 GLY A O 1
ATOM 667 N N . GLY A 1 92 ? 14.715 -9.604 -9.658 1.00 83.81 92 GLY A N 1
ATOM 668 C CA . GLY A 1 92 ? 14.068 -10.808 -10.194 1.00 83.81 92 GLY A CA 1
ATOM 669 C C . GLY A 1 92 ? 12.847 -11.315 -9.417 1.00 83.81 92 GLY A C 1
ATOM 670 O O . GLY A 1 92 ? 12.461 -12.464 -9.613 1.00 83.81 92 GLY A O 1
ATOM 671 N N . LYS A 1 93 ? 12.255 -10.498 -8.534 1.00 80.19 93 LYS A N 1
ATOM 672 C CA . LYS A 1 93 ? 11.194 -10.924 -7.599 1.00 80.19 93 LYS A CA 1
ATOM 673 C C . LYS A 1 93 ? 9.768 -10.775 -8.140 1.00 80.19 93 LYS A C 1
ATOM 675 O O . LYS A 1 93 ? 8.895 -11.507 -7.698 1.00 80.19 93 LYS A O 1
ATOM 680 N N . ASP A 1 94 ? 9.531 -9.844 -9.065 1.00 86.75 94 ASP A N 1
ATOM 681 C CA . ASP A 1 94 ? 8.201 -9.561 -9.624 1.00 86.75 94 ASP A CA 1
ATOM 682 C C . ASP A 1 94 ? 8.285 -9.368 -11.141 1.00 86.75 94 ASP A C 1
ATOM 684 O O . ASP A 1 94 ? 8.426 -8.257 -11.649 1.00 86.75 94 ASP A O 1
ATOM 688 N N . TRP A 1 95 ? 8.225 -10.475 -11.883 1.00 90.50 95 TRP A N 1
ATOM 689 C CA . TRP A 1 95 ? 8.412 -10.464 -13.337 1.00 90.50 95 TRP A CA 1
ATOM 690 C C . TRP A 1 95 ? 7.312 -9.699 -14.077 1.00 90.50 95 TRP A C 1
ATOM 692 O O . TRP A 1 95 ? 7.578 -9.144 -15.142 1.00 90.50 95 TRP A O 1
ATOM 702 N N . ARG A 1 96 ? 6.097 -9.626 -13.516 1.00 89.94 96 ARG A N 1
ATOM 703 C CA . ARG A 1 96 ? 4.996 -8.863 -14.117 1.00 89.94 96 ARG A CA 1
ATOM 704 C C . ARG A 1 96 ? 5.231 -7.364 -13.978 1.00 89.94 96 ARG A C 1
ATOM 706 O O . ARG A 1 96 ? 5.049 -6.644 -14.952 1.00 89.94 96 ARG A O 1
ATOM 713 N N . GLY A 1 97 ? 5.751 -6.908 -12.838 1.00 88.88 97 GLY A N 1
ATOM 714 C CA . GLY A 1 97 ? 6.160 -5.513 -12.642 1.00 88.88 97 GLY A CA 1
ATOM 715 C C . GLY A 1 97 ? 7.280 -5.031 -13.579 1.00 88.88 97 GLY A C 1
ATOM 716 O O . GLY A 1 97 ? 7.488 -3.826 -13.713 1.00 88.88 97 GLY A O 1
ATOM 717 N N . GLY A 1 98 ? 7.993 -5.949 -14.242 1.00 89.44 98 GLY A N 1
ATOM 718 C CA . GLY A 1 98 ? 8.986 -5.637 -15.275 1.00 89.44 98 GLY A CA 1
ATOM 719 C C . GLY A 1 98 ? 8.403 -5.362 -16.666 1.00 89.44 98 GLY A C 1
ATOM 720 O O . GLY A 1 98 ? 9.145 -4.977 -17.565 1.00 89.44 98 GLY A O 1
ATOM 721 N N . ARG A 1 99 ? 7.098 -5.565 -16.875 1.00 92.88 99 ARG A N 1
ATOM 722 C CA . ARG A 1 99 ? 6.436 -5.288 -18.157 1.00 92.88 99 ARG A CA 1
ATOM 723 C C . ARG A 1 99 ? 6.170 -3.789 -18.337 1.00 92.88 99 ARG A C 1
ATOM 725 O O . ARG A 1 99 ? 6.106 -3.045 -17.360 1.00 92.88 99 ARG A O 1
ATOM 732 N N . CYS A 1 100 ? 5.986 -3.357 -19.583 1.00 92.81 100 CYS A N 1
ATOM 733 C CA . CYS A 1 100 ? 5.664 -1.982 -19.960 1.00 92.81 100 CYS A CA 1
ATOM 734 C C . CYS A 1 100 ? 4.426 -1.480 -19.200 1.00 92.81 100 CYS A C 1
ATOM 736 O O . CYS A 1 100 ? 3.310 -1.955 -19.423 1.00 92.81 100 CYS A O 1
ATOM 738 N N . ALA A 1 101 ? 4.622 -0.512 -18.305 1.00 92.94 101 ALA A N 1
ATOM 739 C CA . ALA A 1 101 ? 3.589 -0.064 -17.375 1.00 92.94 101 ALA A CA 1
ATOM 740 C C . ALA A 1 101 ? 2.400 0.636 -18.054 1.00 92.94 101 ALA A C 1
ATOM 742 O O . ALA A 1 101 ? 1.276 0.539 -17.575 1.00 92.94 101 ALA A O 1
ATOM 743 N N . SER A 1 102 ? 2.631 1.340 -19.165 1.00 93.00 102 SER A N 1
ATOM 744 C CA . SER A 1 102 ? 1.614 2.173 -19.820 1.00 93.00 102 SER A CA 1
ATOM 745 C C . SER A 1 102 ? 0.660 1.403 -20.735 1.00 93.00 102 SER A C 1
ATOM 747 O O . SER A 1 102 ? -0.362 1.953 -21.136 1.00 93.00 102 SER A O 1
ATOM 749 N N . GLN A 1 103 ? 0.988 0.158 -21.090 1.00 94.19 103 GLN A N 1
ATOM 750 C CA . GLN A 1 103 ? 0.246 -0.632 -22.081 1.00 94.19 103 GLN A CA 1
ATOM 751 C C . GLN A 1 103 ? -0.310 -1.950 -21.529 1.00 94.19 103 GLN A C 1
ATOM 753 O O . GLN A 1 103 ? -0.903 -2.720 -22.278 1.00 94.19 103 GLN A O 1
ATOM 758 N N . ASN A 1 104 ? -0.133 -2.226 -20.235 1.00 92.81 104 ASN A N 1
ATOM 759 C CA . ASN A 1 104 ? -0.566 -3.475 -19.614 1.00 92.81 104 ASN A CA 1
ATOM 760 C C . ASN A 1 104 ? -1.447 -3.212 -18.389 1.00 92.81 104 ASN A C 1
ATOM 762 O O . ASN A 1 104 ? -1.220 -2.265 -17.640 1.00 92.81 104 ASN A O 1
ATOM 766 N N . ILE A 1 105 ? -2.413 -4.104 -18.158 1.00 94.94 105 ILE A N 1
ATOM 767 C CA . ILE A 1 105 ? -3.094 -4.230 -16.865 1.00 94.94 105 ILE A CA 1
ATOM 768 C C . ILE A 1 105 ? -2.256 -5.202 -16.036 1.00 94.94 105 ILE A C 1
ATOM 770 O O . ILE A 1 105 ? -2.101 -6.365 -16.419 1.00 94.94 105 ILE A O 1
ATOM 774 N N . ILE A 1 106 ? -1.672 -4.699 -14.952 1.00 88.31 106 ILE A N 1
ATOM 775 C CA . ILE A 1 106 ? -0.748 -5.431 -14.078 1.00 88.31 106 ILE A CA 1
ATOM 776 C C . ILE A 1 106 ? -1.285 -5.398 -12.656 1.00 88.31 106 ILE A C 1
ATOM 778 O O . ILE A 1 106 ? -1.623 -4.283 -12.198 1.00 88.31 106 ILE A O 1
#

pLDDT: mean 80.24, std 17.52, range [30.55, 94.94]

Organism: Alexandrium catenella (NCBI:txid2925)

Secondary structure (DSSP, 8-state):
-------SS-TT-EEESS---SS---B--TTTTGGG--TT-SEEE---HHHHHHHHHHHHHHHHH--S-------PPP-TTSBSSS-PPGGGS-TTTTSBTTT---

Foldseek 3Di:
DQPQDQPDDPPQAGEGADDPDPPPAAEDAPQACNVVDDPPRRYHYPYYPVCNVVRNVCRVCCVPPNDPDDDDDDQDDDDPQADCAADQGDPNPDNPSNHRRPPDRD

Radius of gyration: 17.1 Å; chains: 1; bounding box: 39×28×46 Å

Sequence (106 aa):
ASCTTNCLAPLTKMDKCRGFDKDSVPIYAVGANHTEYKATDTVVSNASCTTNCLAPLTKVVHEKFGLVEGLMTTVHAMTATQLTVDGPSRGGKDWRGGRCASQNII

InterPro domains:
  IPR020829 Glyceraldehyde 3-phosphate dehydrogenase, catalytic domain [PF02800] (54-106)
  IPR020830 Glyceraldehyde 3-phosphate dehydrogenase, active site [PS00071] (1-8)
  IPR020830 Glyceraldehyde 3-phosphate dehydrogenase, active site [PS00071] (47-54)
  IPR020831 Glyceraldehyde/Erythrose phosphate dehydrogenase family [PR00078] (43-61)
  IPR020831 Glyceraldehyde/Erythrose phosphate dehydrogenase family [PR00078] (70-86)
  IPR020831 Glyceraldehyde/Erythrose phosphate dehydrogenase family [PTHR10836] (25-106)
  IPR036291 NAD(P)-binding domain superfamily [SSF51735] (22-71)